Protein AF-A0A3Q4AN20-F1 (afdb_monomer)

Mean predicted aligned error: 6.35 Å

Secondary structure (DSSP, 8-state):
----------GGGS-SS--B-----HHHHSHHHHHHHHHTTPPBPP--TT-GGG-THHHHHHHHHHHHHHH--SSHHHHHHHHHHHHHT--HHHHHHHHHTHHHHHHHHHHTTT-----

Radius of gyration: 16.73 Å; Cα contacts (8 Å, |Δi|>4): 77; chains: 1; bounding box: 35×41×39 Å

Nearest PDB structures (foldseek):
  5cr4-assembly1_A  TM=9.703E-01  e=7.049E-08  synthetic construct
  3o4n-assembly1_B  TM=6.461E-01  e=3.209E-01  Rous sarcoma virus
  3o4n-assembly1_A  TM=6.334E-01  e=5.283E-01  Rous sarcoma virus
  5jl4-assembly1_A  TM=5.702E-01  e=9.257E-01  Human immunodeficiency virus 1
  8cta-assembly4_M  TM=5.542E-01  e=1.837E+00  Human immunodeficiency virus 1

Solvent-accessible surface area (backbone atoms only — not comparable to full-atom values): 7400 Å² total; per-residue (Å²): 132,91,78,80,83,62,87,77,72,47,83,85,73,50,66,100,76,76,71,45,79,60,73,76,53,70,73,62,66,28,72,69,43,49,50,49,33,60,76,70,70,51,50,69,51,91,62,74,76,95,50,65,55,74,40,61,64,56,56,54,52,46,56,37,50,50,54,44,63,73,66,59,55,90,46,72,67,51,44,50,49,48,48,52,54,46,57,71,64,60,46,68,67,59,54,46,55,47,61,72,42,44,67,61,48,52,49,48,25,60,74,46,76,72,43,91,64,96,86

pLDDT: mean 86.94, std 15.48, range [26.62, 98.12]

Structure (mmCIF, N/CA/C/O backbone):
data_AF-A0A3Q4AN20-F1
#
_entry.id   AF-A0A3Q4AN20-F1
#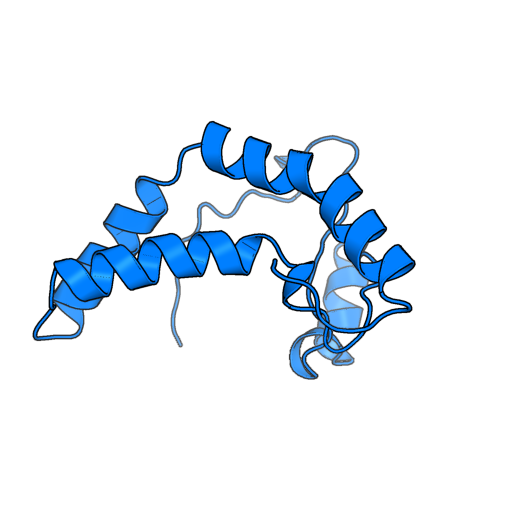
loop_
_atom_site.group_PDB
_atom_site.id
_atom_site.type_symbol
_atom_site.label_atom_id
_atom_site.label_alt_id
_atom_site.label_comp_id
_atom_site.label_asym_id
_atom_site.label_entity_id
_atom_site.label_seq_id
_atom_site.pdbx_PDB_ins_code
_atom_site.Cartn_x
_atom_site.Cartn_y
_atom_site.Cartn_z
_atom_site.occupancy
_atom_site.B_iso_or_equiv
_atom_site.auth_seq_id
_atom_site.auth_comp_id
_atom_site.auth_asym_id
_atom_site.auth_atom_id
_atom_site.pdbx_PDB_mod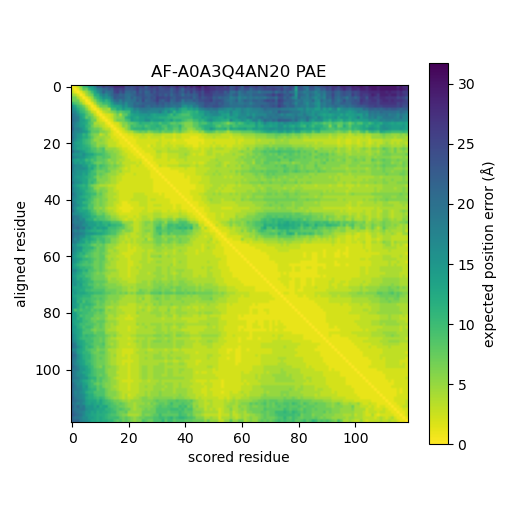el_num
ATOM 1 N N . ALA A 1 1 ? -0.607 2.775 23.081 1.00 31.66 1 ALA A N 1
ATOM 2 C CA . ALA A 1 1 ? -0.879 2.004 21.851 1.00 31.66 1 ALA A CA 1
ATOM 3 C C . ALA A 1 1 ? -1.669 2.901 20.906 1.00 31.66 1 ALA A C 1
ATOM 5 O O . ALA A 1 1 ? -2.713 3.400 21.306 1.00 31.66 1 ALA A O 1
ATOM 6 N N . ILE A 1 2 ? -1.125 3.204 19.727 1.00 33.31 2 ILE A N 1
ATOM 7 C CA . ILE A 1 2 ? -1.708 4.168 18.785 1.00 33.31 2 ILE A CA 1
ATOM 8 C C . ILE A 1 2 ? -2.919 3.506 18.120 1.00 33.31 2 ILE A C 1
ATOM 10 O O . ILE A 1 2 ? -2.772 2.506 17.424 1.00 33.31 2 ILE A O 1
ATOM 14 N N . ARG A 1 3 ? -4.121 4.034 18.371 1.00 26.62 3 ARG A N 1
ATOM 15 C CA . ARG A 1 3 ? -5.363 3.576 17.741 1.00 26.62 3 ARG A CA 1
ATOM 16 C C . ARG A 1 3 ? -5.747 4.589 16.670 1.00 26.62 3 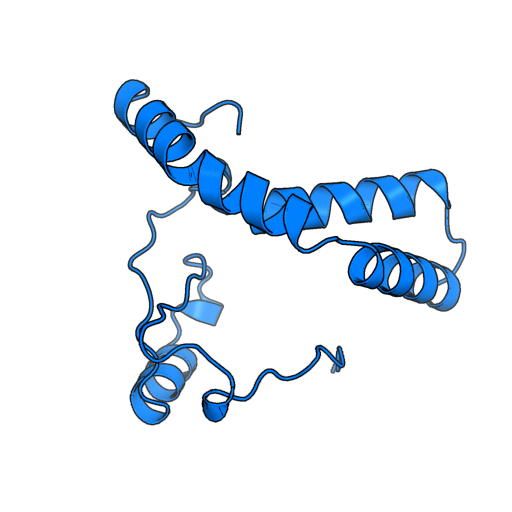ARG A C 1
ATOM 18 O O . ARG A 1 3 ? -6.465 5.546 16.938 1.00 26.62 3 ARG A O 1
ATOM 25 N N . ILE A 1 4 ? -5.215 4.394 15.468 1.00 41.78 4 ILE A N 1
ATOM 26 C CA . ILE A 1 4 ? -5.693 5.093 14.276 1.00 41.78 4 ILE A CA 1
ATOM 27 C C . ILE A 1 4 ? -7.096 4.541 13.999 1.00 41.78 4 ILE A C 1
ATOM 29 O O . ILE A 1 4 ? -7.255 3.339 13.791 1.00 41.78 4 ILE A O 1
ATOM 33 N N . HIS A 1 5 ? -8.126 5.387 14.061 1.00 34.12 5 HIS A N 1
ATOM 34 C CA . HIS A 1 5 ? -9.450 5.033 13.550 1.00 34.12 5 HIS A CA 1
ATOM 35 C C . HIS A 1 5 ? -9.385 5.177 12.028 1.00 34.12 5 HIS A C 1
ATOM 37 O O . HIS A 1 5 ? -9.754 6.203 11.465 1.00 34.12 5 HIS A O 1
ATOM 43 N N . PHE A 1 6 ? -8.827 4.165 11.367 1.00 42.38 6 PHE A N 1
ATOM 44 C CA . PHE A 1 6 ? -9.167 3.928 9.973 1.00 42.38 6 PHE A CA 1
ATOM 45 C C . PHE A 1 6 ? -10.675 3.651 9.920 1.00 42.38 6 PHE A C 1
ATOM 47 O O . PHE A 1 6 ? -11.201 3.082 10.886 1.00 42.38 6 PHE A O 1
ATOM 54 N N . PRO A 1 7 ? -11.395 3.996 8.839 1.00 41.59 7 PRO A N 1
ATOM 55 C CA . PRO A 1 7 ? -12.617 3.267 8.551 1.00 41.59 7 PRO A CA 1
ATOM 56 C C . PRO A 1 7 ? -12.216 1.791 8.528 1.00 41.59 7 PRO A C 1
ATOM 58 O O . PRO A 1 7 ? -11.462 1.351 7.660 1.00 41.59 7 PRO A O 1
ATOM 61 N N . VAL A 1 8 ? -12.604 1.049 9.566 1.00 45.53 8 VAL A N 1
ATOM 62 C CA . VAL A 1 8 ? -12.408 -0.394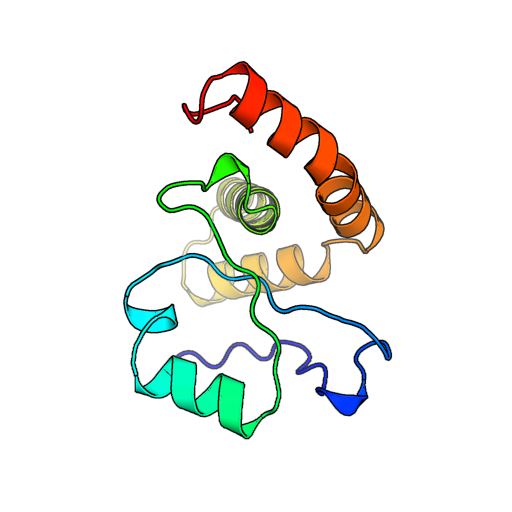 9.606 1.00 45.53 8 VAL A CA 1
ATOM 63 C C . VAL A 1 8 ? -13.398 -0.920 8.587 1.00 45.53 8 VAL A C 1
ATOM 65 O O . VAL A 1 8 ? -14.551 -1.174 8.916 1.00 45.53 8 VAL A O 1
ATOM 68 N N . VAL A 1 9 ? -12.964 -0.987 7.331 1.00 55.03 9 VAL A N 1
ATOM 69 C CA . VAL A 1 9 ? -13.694 -1.697 6.290 1.00 55.03 9 VAL A CA 1
ATOM 70 C C . VAL A 1 9 ? -13.786 -3.127 6.796 1.00 55.03 9 VAL A C 1
ATOM 72 O O . VAL A 1 9 ? -12.764 -3.788 7.010 1.00 55.03 9 VAL A O 1
ATOM 75 N N . SER A 1 10 ? -15.000 -3.575 7.106 1.00 62.41 10 SER A N 1
ATOM 76 C CA . SER A 1 10 ? -15.203 -4.952 7.517 1.00 62.41 10 SER A CA 1
ATOM 77 C C . SER A 1 10 ? -14.781 -5.851 6.363 1.00 62.41 10 SER A C 1
ATOM 79 O O . SER A 1 10 ? -14.971 -5.506 5.200 1.00 62.41 10 SER A O 1
ATOM 81 N N . VAL A 1 11 ? -14.303 -7.062 6.652 1.00 60.75 11 VAL A N 1
ATOM 82 C CA . VAL A 1 11 ? -14.140 -8.093 5.608 1.00 60.75 11 VAL A CA 1
ATOM 83 C C . VAL A 1 11 ? -15.452 -8.297 4.829 1.00 60.75 11 VAL A C 1
ATOM 85 O O . VAL A 1 11 ? -15.429 -8.685 3.668 1.00 60.75 11 VAL A O 1
ATOM 88 N N . ARG A 1 12 ? -16.598 -7.997 5.457 1.00 63.25 12 ARG A N 1
ATOM 89 C CA . ARG A 1 12 ? -17.935 -8.054 4.849 1.00 63.25 12 ARG A CA 1
ATOM 90 C C . ARG A 1 12 ? -18.212 -6.938 3.836 1.00 63.25 12 ARG A C 1
ATOM 92 O O . ARG A 1 12 ? -19.091 -7.117 3.006 1.00 63.25 12 ARG A O 1
ATOM 99 N N . ASP A 1 13 ? -17.468 -5.838 3.905 1.00 71.12 13 ASP A N 1
ATOM 100 C CA . ASP A 1 13 ? -17.611 -4.670 3.026 1.00 71.12 13 ASP A CA 1
ATOM 101 C C . ASP A 1 13 ? -16.634 -4.729 1.835 1.00 71.12 13 ASP A C 1
ATOM 103 O O . ASP A 1 13 ? -16.645 -3.858 0.966 1.00 71.12 1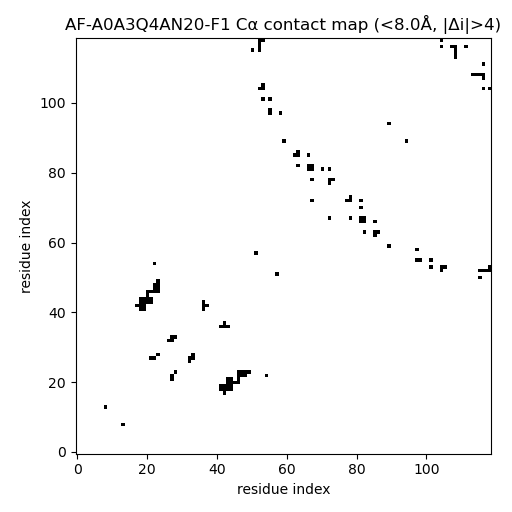3 ASP A O 1
ATOM 107 N N . MET A 1 14 ? -15.773 -5.753 1.786 1.00 75.00 14 MET A N 1
ATOM 108 C CA . MET A 1 14 ? -14.837 -5.983 0.687 1.00 75.00 14 MET A CA 1
ATOM 109 C C . MET A 1 14 ? -15.538 -6.632 -0.517 1.00 75.00 14 MET A C 1
ATOM 111 O O . MET A 1 14 ? -16.484 -7.406 -0.342 1.00 75.00 14 MET A O 1
ATOM 115 N N . PRO A 1 15 ? -15.064 -6.379 -1.752 1.00 77.31 15 PRO A N 1
ATOM 116 C CA . PRO A 1 15 ? -15.595 -7.046 -2.937 1.00 77.31 15 PRO A CA 1
ATOM 117 C C . PRO A 1 15 ? -15.463 -8.570 -2.819 1.00 77.31 15 PRO A C 1
ATOM 119 O O . PRO A 1 15 ? -14.584 -9.076 -2.131 1.00 77.31 15 PRO A O 1
ATOM 122 N N . LEU A 1 16 ? -16.299 -9.324 -3.542 1.00 78.00 16 LEU A N 1
ATOM 123 C CA . LEU A 1 16 ? -16.335 -10.798 -3.472 1.00 78.00 16 LEU A CA 1
ATOM 124 C C . LEU A 1 16 ? -14.974 -11.474 -3.718 1.00 78.00 16 LEU A C 1
ATOM 126 O O . LEU A 1 16 ? -14.748 -12.594 -3.263 1.00 78.00 16 LEU A O 1
ATOM 130 N N . LYS A 1 17 ? -14.076 -10.806 -4.450 1.00 85.62 17 LYS A N 1
ATOM 131 C CA . LYS A 1 17 ? -12.694 -11.232 -4.669 1.00 85.62 17 LYS A CA 1
ATOM 132 C C . LYS A 1 17 ? -11.756 -10.082 -4.334 1.00 85.62 17 LYS A C 1
ATOM 134 O O . LYS A 1 17 ? -11.819 -9.029 -4.961 1.00 85.62 17 LYS A O 1
ATOM 139 N N . TRP A 1 18 ? -10.869 -10.318 -3.379 1.00 89.00 18 TRP A N 1
ATOM 140 C CA . TRP A 1 18 ? -9.803 -9.404 -2.995 1.00 89.00 18 TRP A CA 1
ATOM 141 C C . TRP A 1 18 ? -8.605 -10.203 -2.480 1.00 89.00 18 TRP A C 1
ATOM 143 O O . TRP A 1 18 ? -8.731 -11.373 -2.110 1.00 89.00 18 TRP A O 1
ATOM 153 N N . VAL A 1 19 ? -7.438 -9.567 -2.480 1.00 91.06 19 VAL A N 1
ATOM 154 C CA . VAL A 1 19 ? -6.199 -10.115 -1.924 1.00 91.06 19 VAL A CA 1
ATOM 155 C C . VAL A 1 19 ? -5.572 -9.040 -1.050 1.00 91.06 19 VAL A C 1
ATOM 157 O O . VAL A 1 19 ? -5.566 -7.866 -1.416 1.00 91.06 19 VAL A O 1
ATOM 160 N N . PHE A 1 20 ? -5.070 -9.435 0.115 1.00 91.44 20 PHE A N 1
ATOM 161 C CA . PHE A 1 20 ? -4.335 -8.552 1.003 1.00 91.44 20 PHE A CA 1
ATOM 162 C C . PHE A 1 20 ? -2.879 -8.459 0.559 1.00 91.44 20 PHE A C 1
ATOM 164 O O . PHE A 1 20 ? -2.211 -9.481 0.423 1.00 91.44 20 PHE A O 1
ATOM 171 N N . GLN A 1 21 ? -2.375 -7.247 0.367 1.00 90.94 21 GLN A N 1
ATOM 172 C CA . GLN A 1 21 ? -0.960 -7.005 0.114 1.00 90.94 21 GLN A CA 1
ATOM 173 C C . GLN A 1 21 ? -0.324 -6.414 1.379 1.00 90.94 21 GLN A C 1
ATOM 175 O O . GLN A 1 21 ? -0.913 -5.565 2.044 1.00 90.94 21 GLN A O 1
ATOM 180 N N . GLN A 1 22 ? 0.860 -6.915 1.728 1.00 89.56 22 GLN A N 1
ATOM 181 C CA . GLN A 1 22 ? 1.740 -6.373 2.761 1.00 89.56 22 GLN A CA 1
ATOM 182 C C . GLN A 1 22 ? 3.191 -6.679 2.378 1.00 89.56 22 GLN A C 1
ATOM 184 O O . GLN A 1 22 ? 3.440 -7.594 1.591 1.00 89.56 22 GLN A O 1
ATOM 189 N N . ASP A 1 23 ? 4.139 -5.940 2.948 1.00 86.62 23 ASP A N 1
ATOM 190 C CA . ASP A 1 23 ? 5.555 -6.263 2.805 1.00 86.62 23 ASP A CA 1
ATOM 191 C C . ASP A 1 23 ? 5.980 -7.448 3.702 1.00 86.62 23 ASP A C 1
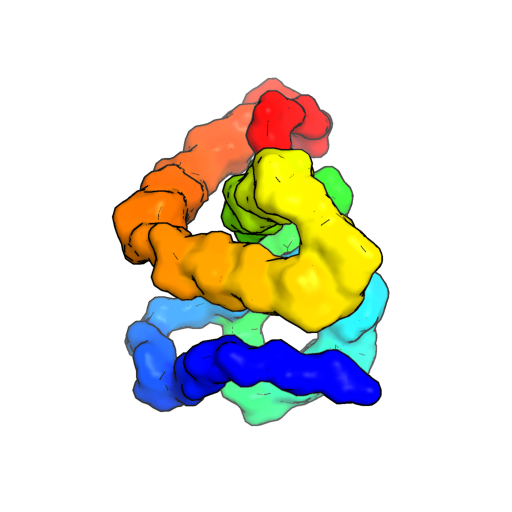ATOM 193 O O . ASP A 1 23 ? 5.185 -8.058 4.427 1.00 86.62 23 ASP A O 1
ATOM 197 N N . ASN A 1 24 ? 7.270 -7.777 3.638 1.00 85.75 24 ASN A N 1
ATOM 198 C CA . ASN A 1 24 ? 7.865 -8.889 4.372 1.00 85.75 24 ASN A CA 1
ATOM 199 C C . ASN A 1 24 ? 8.527 -8.481 5.706 1.00 85.75 24 ASN A C 1
ATOM 201 O O . ASN A 1 24 ? 9.385 -9.231 6.184 1.00 85.75 24 ASN A O 1
ATOM 205 N N . ASP A 1 25 ? 8.172 -7.348 6.337 1.00 84.38 25 ASP A N 1
ATOM 206 C CA . ASP A 1 25 ? 8.687 -7.023 7.682 1.00 84.38 25 ASP A CA 1
ATOM 207 C C . ASP A 1 25 ? 8.436 -8.216 8.636 1.00 84.38 25 ASP A C 1
ATOM 209 O O . ASP A 1 25 ? 7.353 -8.821 8.624 1.00 84.38 25 ASP A O 1
ATOM 213 N N . PRO A 1 26 ? 9.411 -8.589 9.491 1.00 87.31 26 PRO A N 1
ATOM 214 C CA . PRO A 1 26 ? 9.279 -9.714 10.418 1.00 87.31 26 PRO A CA 1
ATOM 215 C C . PRO A 1 26 ? 7.991 -9.723 11.260 1.00 87.31 26 PRO A C 1
ATOM 217 O O . PRO A 1 26 ? 7.493 -10.790 11.632 1.00 87.31 26 PRO A O 1
ATOM 220 N N . LYS A 1 27 ? 7.409 -8.554 11.559 1.00 87.19 27 LYS A N 1
ATOM 221 C CA . LYS A 1 27 ? 6.141 -8.448 12.301 1.00 87.19 27 LYS A CA 1
ATOM 222 C C . LYS A 1 27 ? 4.967 -9.008 11.493 1.00 87.19 27 LYS A C 1
ATOM 224 O O . LYS A 1 27 ? 4.141 -9.739 12.051 1.00 87.19 27 LYS A O 1
ATOM 229 N N . HIS A 1 28 ? 4.936 -8.729 10.192 1.00 86.38 28 HIS A N 1
ATOM 230 C CA . HIS A 1 28 ? 3.904 -9.158 9.243 1.00 86.38 28 HIS A CA 1
ATOM 231 C C . HIS A 1 28 ? 4.007 -10.643 8.878 1.00 86.38 28 HIS A C 1
ATOM 233 O O . HIS A 1 28 ? 2.999 -11.291 8.588 1.00 86.38 28 HIS A O 1
ATOM 239 N N . THR A 1 29 ? 5.210 -11.213 8.973 1.00 85.81 29 THR A N 1
ATOM 240 C CA . THR A 1 29 ? 5.487 -12.624 8.656 1.00 85.81 29 THR A CA 1
ATOM 241 C C . THR A 1 29 ? 5.566 -13.535 9.888 1.00 85.81 29 THR A C 1
ATOM 243 O O . THR A 1 29 ? 5.757 -14.751 9.756 1.00 85.81 29 THR A O 1
ATOM 246 N N . SER A 1 30 ? 5.366 -12.979 11.088 1.00 92.19 30 SER A N 1
ATOM 247 C CA . SER A 1 30 ? 5.362 -13.718 12.353 1.00 92.19 30 SER A CA 1
ATOM 248 C C . SER A 1 30 ? 4.303 -14.831 12.386 1.00 92.19 30 SER A C 1
ATOM 250 O O . SER A 1 30 ? 3.245 -14.735 11.761 1.00 92.19 30 SER A O 1
ATOM 252 N N . LYS A 1 31 ? 4.542 -15.889 13.181 1.00 93.69 31 LYS A N 1
ATOM 253 C CA . LYS A 1 31 ? 3.579 -17.000 13.359 1.00 93.69 31 LYS A CA 1
ATOM 254 C C . LYS A 1 31 ? 2.195 -16.503 13.784 1.00 93.69 31 LYS A C 1
ATOM 256 O O . LYS A 1 31 ? 1.183 -16.999 13.301 1.00 93.69 31 LYS A O 1
ATOM 261 N N . ARG A 1 32 ? 2.164 -15.498 14.665 1.00 94.06 32 ARG A N 1
ATOM 262 C CA . ARG A 1 32 ? 0.927 -14.883 15.154 1.00 94.06 32 ARG A CA 1
ATOM 263 C C . ARG A 1 32 ? 0.169 -14.169 14.034 1.00 94.06 32 ARG A C 1
ATOM 265 O O . ARG A 1 32 ? -1.030 -14.388 13.906 1.00 94.06 32 ARG A O 1
ATOM 272 N N . ALA A 1 33 ? 0.854 -13.357 13.227 1.00 92.06 33 ALA A N 1
ATOM 273 C CA . ALA A 1 3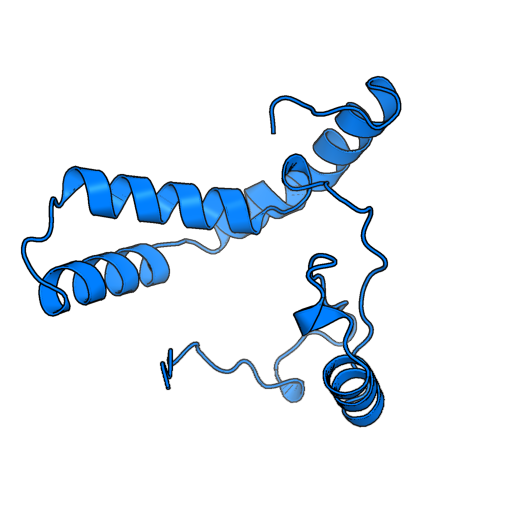3 ? 0.236 -12.667 12.094 1.00 92.06 33 ALA A CA 1
ATOM 274 C C . ALA A 1 33 ? -0.302 -13.669 11.060 1.00 92.06 33 ALA A C 1
ATOM 276 O O . ALA A 1 33 ? -1.478 -13.617 10.706 1.00 92.06 33 ALA A O 1
ATOM 277 N N . LYS A 1 34 ? 0.513 -14.659 10.668 1.00 91.88 34 LYS A N 1
ATOM 278 C CA . LYS A 1 34 ? 0.110 -15.728 9.736 1.00 91.88 34 LYS A CA 1
ATOM 279 C C . LYS A 1 34 ? -1.115 -16.506 10.226 1.00 91.88 34 LYS A C 1
ATOM 281 O O . LYS A 1 34 ? -2.056 -16.705 9.463 1.00 91.88 34 LYS A O 1
ATOM 286 N N . SER A 1 35 ? -1.136 -16.895 11.503 1.00 94.31 35 SER A N 1
ATOM 287 C CA . SER A 1 35 ? -2.279 -17.599 12.101 1.00 94.31 35 SER A CA 1
ATOM 288 C C . SER A 1 35 ? -3.552 -16.745 12.108 1.00 94.31 35 SER A C 1
ATOM 290 O O . SER A 1 35 ? -4.640 -17.260 11.841 1.00 94.31 35 SER A O 1
ATOM 292 N N . TRP A 1 36 ? -3.432 -15.434 12.346 1.00 94.75 36 TRP A N 1
ATOM 293 C CA . TRP A 1 36 ? -4.572 -14.521 12.286 1.00 94.75 36 TRP A CA 1
ATOM 294 C C . TRP A 1 36 ? -5.140 -14.415 10.865 1.00 94.75 36 TRP A C 1
ATOM 296 O O . TRP A 1 36 ? -6.351 -14.555 10.699 1.00 94.75 36 TRP A O 1
ATOM 306 N N . PHE A 1 37 ? -4.299 -14.261 9.835 1.00 92.62 37 PHE A N 1
ATOM 307 C CA . PHE A 1 37 ? -4.765 -14.235 8.441 1.00 92.62 37 PHE A CA 1
ATOM 308 C C . PHE A 1 37 ? -5.473 -15.536 8.042 1.00 92.62 37 PHE A C 1
ATOM 310 O O . PHE A 1 37 ? -6.561 -15.487 7.471 1.00 92.62 37 PHE A O 1
ATOM 317 N N . GLN A 1 38 ? -4.918 -16.691 8.425 1.00 92.69 38 GLN A N 1
ATOM 318 C CA . GLN A 1 38 ? -5.535 -18.000 8.178 1.00 92.69 38 GLN A CA 1
ATOM 319 C C . GLN A 1 38 ? -6.902 -18.131 8.860 1.00 92.69 38 GLN A C 1
ATOM 321 O O . GLN A 1 38 ? -7.879 -18.519 8.222 1.00 92.69 38 GLN A O 1
ATOM 326 N N . THR A 1 39 ? -6.993 -17.753 10.138 1.00 94.50 39 THR A N 1
ATOM 327 C CA . THR A 1 39 ? -8.243 -17.816 10.916 1.00 94.50 39 THR A CA 1
ATOM 328 C C . THR A 1 39 ? -9.333 -16.934 10.306 1.00 94.50 39 THR A C 1
ATOM 330 O O . THR A 1 39 ? -10.495 -17.330 10.244 1.00 94.50 39 THR A O 1
ATOM 333 N N . ASN A 1 40 ? -8.955 -15.754 9.810 1.00 90.19 40 ASN A N 1
ATOM 334 C CA . ASN A 1 40 ? -9.878 -14.807 9.184 1.00 90.19 40 ASN A CA 1
ATOM 335 C C . ASN A 1 40 ? -10.099 -15.073 7.686 1.00 90.19 40 ASN A C 1
ATOM 337 O O . ASN A 1 40 ? -10.818 -14.313 7.043 1.00 90.19 40 ASN A O 1
ATOM 341 N N . LYS A 1 41 ? -9.516 -16.149 7.133 1.00 90.81 41 LYS A N 1
ATOM 342 C CA . LYS A 1 41 ? -9.621 -16.535 5.715 1.00 90.81 41 LYS A CA 1
ATOM 343 C C . LYS A 1 41 ? -9.197 -15.414 4.759 1.00 90.81 41 LYS A C 1
ATOM 345 O O . LYS A 1 41 ? -9.796 -15.220 3.705 1.00 90.81 41 LYS A O 1
ATOM 350 N N . ILE A 1 42 ? -8.163 -14.672 5.143 1.00 90.06 42 ILE A N 1
ATOM 351 C CA . ILE A 1 42 ? -7.604 -13.582 4.348 1.00 90.06 42 ILE A CA 1
ATOM 352 C C . ILE A 1 42 ? -6.494 -14.152 3.472 1.00 90.06 42 ILE A C 1
ATOM 354 O O . ILE A 1 42 ? -5.506 -14.682 3.984 1.00 90.06 42 ILE A O 1
ATOM 358 N N . ASN A 1 43 ? -6.654 -14.031 2.155 1.00 91.44 43 ASN A N 1
ATOM 359 C CA . ASN A 1 43 ? -5.605 -14.392 1.211 1.00 91.44 43 ASN A CA 1
ATOM 360 C C . ASN A 1 43 ? -4.546 -13.286 1.178 1.00 91.44 43 ASN A C 1
ATOM 362 O O . ASN A 1 43 ? -4.877 -12.142 0.871 1.00 91.44 43 ASN A O 1
ATOM 366 N N . VAL A 1 44 ? -3.296 -13.625 1.485 1.00 91.81 44 VAL A N 1
ATOM 367 C CA . VAL A 1 44 ? -2.171 -12.682 1.477 1.00 91.81 44 VAL A CA 1
ATOM 368 C C . VAL A 1 44 ? -1.343 -12.919 0.219 1.00 91.81 44 VAL A C 1
ATOM 370 O O . VAL A 1 44 ? -0.976 -14.053 -0.073 1.00 91.81 44 VAL A O 1
ATOM 373 N N . MET A 1 45 ? -1.067 -11.852 -0.525 1.00 91.75 45 MET A N 1
ATOM 374 C CA . MET A 1 45 ? -0.228 -11.874 -1.719 1.00 91.75 45 MET A CA 1
ATOM 375 C C . MET A 1 45 ? 1.215 -12.230 -1.349 1.00 91.75 45 MET A C 1
ATOM 377 O O . MET A 1 45 ? 1.754 -11.701 -0.376 1.00 91.75 45 MET A O 1
ATOM 381 N N . GLU A 1 46 ? 1.859 -13.084 -2.144 1.00 89.38 46 GLU A N 1
ATOM 382 C CA . GLU A 1 46 ? 3.308 -13.260 -2.054 1.00 89.38 46 GLU A CA 1
ATOM 383 C C . GLU A 1 46 ? 4.006 -11.983 -2.517 1.00 89.38 46 GLU A C 1
ATOM 385 O O . GLU A 1 46 ? 3.713 -11.455 -3.590 1.00 89.38 46 GLU A O 1
ATOM 390 N N . TRP A 1 47 ? 4.923 -11.479 -1.697 1.00 88.81 47 TRP A N 1
ATOM 391 C CA . TRP A 1 47 ? 5.624 -10.233 -1.969 1.00 88.81 47 TRP A CA 1
ATOM 392 C C . TRP A 1 47 ? 7.130 -10.474 -2.087 1.00 88.81 47 TRP A C 1
ATOM 394 O O . TRP A 1 47 ? 7.690 -11.185 -1.245 1.00 88.81 47 TRP A O 1
ATOM 404 N N . PRO A 1 48 ? 7.820 -9.897 -3.086 1.00 86.12 48 PRO A N 1
ATOM 405 C CA . PRO A 1 48 ? 9.275 -9.951 -3.151 1.00 86.12 48 PRO A CA 1
ATOM 406 C C . PRO A 1 48 ? 9.912 -9.166 -1.994 1.00 86.12 48 PRO A C 1
ATOM 408 O O . PRO A 1 48 ? 9.415 -8.131 -1.545 1.00 86.12 48 PRO A O 1
ATOM 411 N N . ALA A 1 49 ? 11.029 -9.672 -1.468 1.00 82.31 49 ALA A N 1
ATOM 412 C CA . ALA A 1 49 ? 11.773 -8.967 -0.429 1.00 82.31 49 ALA A CA 1
ATOM 413 C C . ALA A 1 49 ? 12.384 -7.666 -0.979 1.00 82.31 49 ALA A C 1
ATOM 415 O O . ALA A 1 49 ? 12.763 -7.601 -2.144 1.00 82.31 49 ALA A O 1
ATOM 416 N N . GLN A 1 50 ? 12.512 -6.647 -0.121 1.00 80.00 50 GLN A N 1
ATOM 417 C CA . GLN A 1 50 ? 13.186 -5.378 -0.446 1.00 80.00 50 GLN A CA 1
ATOM 418 C C . GLN A 1 50 ? 12.657 -4.686 -1.715 1.00 80.00 50 GLN A C 1
ATOM 420 O O . GLN A 1 50 ? 13.425 -4.116 -2.479 1.00 80.00 50 GLN A O 1
ATOM 425 N N . SER A 1 51 ? 11.342 -4.721 -1.946 1.00 83.00 51 SER A N 1
ATOM 426 C CA . SER A 1 51 ? 10.710 -4.074 -3.106 1.00 83.00 51 SER A CA 1
ATOM 427 C C . SER A 1 51 ? 9.787 -2.918 -2.692 1.00 83.00 51 SER A C 1
ATOM 429 O O . SER A 1 51 ? 8.568 -3.033 -2.853 1.00 83.00 51 SER A O 1
ATOM 431 N N . PRO A 1 52 ? 10.326 -1.821 -2.120 1.00 80.06 52 PRO A N 1
ATOM 432 C CA . PRO A 1 52 ? 9.522 -0.652 -1.766 1.00 80.06 52 PRO A CA 1
ATOM 433 C C . PRO A 1 52 ? 8.910 0.016 -3.006 1.00 80.06 52 PRO A C 1
ATOM 435 O O . PRO A 1 52 ? 7.767 0.451 -2.947 1.00 80.06 52 PRO A O 1
ATOM 438 N N . ASP A 1 53 ? 9.604 -0.014 -4.144 1.00 83.50 53 ASP A N 1
ATOM 439 C CA . ASP A 1 53 ? 9.160 0.541 -5.430 1.00 83.50 53 ASP A CA 1
ATOM 440 C C . ASP A 1 53 ? 7.826 -0.052 -5.911 1.00 83.50 53 ASP A C 1
ATOM 442 O O . ASP A 1 53 ? 7.033 0.581 -6.617 1.00 83.50 53 ASP A O 1
ATOM 446 N N . LEU A 1 54 ? 7.568 -1.302 -5.517 1.00 87.44 54 LEU A N 1
ATOM 447 C CA . LEU A 1 54 ? 6.342 -2.015 -5.841 1.00 87.44 54 LEU A CA 1
ATOM 448 C C . LEU A 1 54 ? 5.214 -1.713 -4.853 1.00 87.44 54 LEU A C 1
ATOM 450 O O . LEU A 1 54 ? 4.087 -2.093 -5.133 1.00 87.44 54 LEU A O 1
ATOM 454 N N . ASN A 1 55 ? 5.471 -1.054 -3.721 1.00 88.81 55 ASN A N 1
ATOM 455 C CA . ASN A 1 55 ? 4.478 -0.813 -2.680 1.00 88.81 55 ASN A CA 1
ATOM 456 C C . ASN A 1 55 ? 3.801 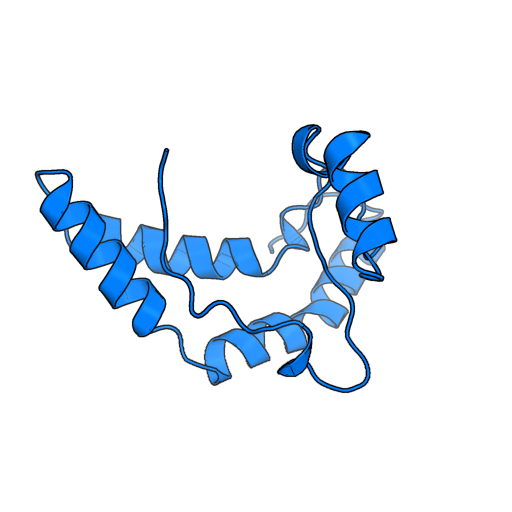0.560 -2.867 1.00 88.81 55 ASN A C 1
ATOM 458 O O . ASN A 1 55 ? 4.356 1.581 -2.452 1.00 88.81 55 ASN A O 1
ATOM 462 N N . PRO A 1 56 ? 2.583 0.646 -3.438 1.00 87.88 56 PRO A N 1
ATOM 463 C CA . PRO A 1 56 ? 2.007 1.937 -3.811 1.00 87.88 56 PRO A CA 1
ATOM 464 C C . PRO A 1 56 ? 1.618 2.796 -2.605 1.00 87.88 56 PRO A C 1
ATOM 466 O O . PRO A 1 56 ? 1.455 4.009 -2.745 1.00 87.88 56 PRO A O 1
ATOM 469 N N . ILE A 1 57 ? 1.487 2.196 -1.414 1.00 89.94 57 ILE A N 1
ATOM 470 C CA . ILE A 1 57 ? 1.195 2.942 -0.186 1.00 89.94 57 ILE A CA 1
ATOM 471 C C . ILE A 1 57 ? 2.333 3.903 0.179 1.00 89.94 57 ILE A C 1
ATOM 473 O O . ILE A 1 57 ? 2.074 4.942 0.781 1.00 89.94 57 ILE A O 1
ATOM 477 N N . GLU A 1 58 ? 3.572 3.620 -0.241 1.00 90.25 58 GLU A N 1
ATOM 478 C CA . GLU A 1 58 ? 4.711 4.515 -0.016 1.00 90.25 58 GLU A CA 1
ATOM 479 C C . GLU A 1 58 ? 4.524 5.854 -0.734 1.00 90.25 58 GLU A C 1
ATOM 481 O O . GLU A 1 58 ? 4.897 6.901 -0.205 1.00 90.25 58 GLU A O 1
ATOM 486 N N . ASN A 1 59 ? 3.859 5.857 -1.896 1.00 92.69 59 ASN A N 1
ATOM 487 C CA . ASN A 1 59 ? 3.528 7.099 -2.592 1.00 92.69 59 ASN A CA 1
ATOM 488 C C . ASN A 1 59 ? 2.494 7.925 -1.812 1.00 92.69 59 ASN A C 1
ATOM 490 O O . ASN A 1 59 ? 2.638 9.141 -1.730 1.00 92.69 59 ASN A O 1
ATOM 494 N N . LEU A 1 60 ? 1.500 7.280 -1.190 1.00 94.31 60 LEU A N 1
ATOM 495 C CA . LEU A 1 60 ? 0.523 7.968 -0.336 1.00 94.31 60 LEU A CA 1
ATOM 496 C C . LEU A 1 60 ? 1.175 8.520 0.938 1.00 94.31 60 LEU A C 1
ATOM 498 O O . LEU A 1 60 ? 0.881 9.640 1.356 1.00 94.31 60 LEU A O 1
ATOM 502 N N . TRP A 1 61 ? 2.115 7.780 1.532 1.00 94.12 61 TRP A N 1
ATOM 503 C CA . TRP A 1 61 ? 2.929 8.306 2.628 1.00 94.12 61 TRP A CA 1
ATOM 504 C C . TRP A 1 61 ? 3.804 9.479 2.188 1.00 94.12 61 TRP A C 1
ATOM 506 O O . TRP A 1 61 ? 4.009 10.398 2.978 1.00 94.12 61 TRP A O 1
ATOM 516 N N . GLY A 1 62 ? 4.299 9.475 0.949 1.00 94.75 62 GLY A N 1
ATOM 517 C CA . GLY A 1 62 ? 4.975 10.615 0.332 1.00 94.75 62 GLY A CA 1
ATOM 518 C C . GLY A 1 62 ? 4.087 11.859 0.282 1.00 94.75 62 GLY A C 1
ATOM 519 O O . GLY A 1 62 ? 4.501 12.914 0.761 1.00 94.75 62 GLY A O 1
ATOM 520 N N . ASP A 1 63 ? 2.848 11.717 -0.201 1.00 95.44 63 ASP A N 1
ATOM 521 C CA . ASP A 1 63 ? 1.867 12.810 -0.263 1.00 95.44 63 ASP A CA 1
ATOM 522 C C . ASP A 1 63 ? 1.632 13.420 1.143 1.00 95.44 63 ASP A C 1
ATOM 524 O O . ASP A 1 63 ? 1.663 14.639 1.321 1.00 95.44 63 ASP A O 1
ATOM 528 N N . ILE A 1 64 ? 1.512 12.580 2.180 1.00 97.00 64 ILE A N 1
ATOM 529 C CA . ILE A 1 64 ? 1.333 13.025 3.576 1.00 97.00 64 ILE A CA 1
ATOM 530 C C . ILE A 1 64 ? 2.598 13.679 4.142 1.00 97.00 64 ILE A C 1
ATOM 532 O O . ILE A 1 64 ? 2.512 14.688 4.840 1.00 97.00 64 ILE A O 1
ATOM 536 N N . LYS A 1 65 ? 3.786 13.129 3.860 1.00 96.81 65 LYS A N 1
ATOM 537 C CA . LYS A 1 65 ? 5.064 13.714 4.300 1.00 96.81 65 LYS A CA 1
ATOM 538 C C . LYS A 1 65 ? 5.262 15.111 3.714 1.00 96.81 65 LYS A C 1
ATOM 540 O O . LYS A 1 65 ? 5.727 15.991 4.437 1.00 96.81 65 LYS A O 1
ATOM 545 N N . ASN A 1 66 ? 4.875 15.322 2.456 1.00 98.06 66 ASN A N 1
ATOM 546 C CA . ASN A 1 66 ? 4.926 16.635 1.815 1.00 98.06 66 ASN A CA 1
ATOM 547 C C . ASN A 1 66 ? 4.005 17.628 2.532 1.00 98.06 66 ASN A C 1
ATOM 549 O O . ASN A 1 66 ? 4.471 18.682 2.957 1.00 98.06 66 ASN A O 1
ATOM 553 N N . ALA A 1 67 ? 2.750 17.247 2.791 1.00 97.81 67 ALA A N 1
ATOM 554 C CA . ALA A 1 67 ? 1.808 18.091 3.527 1.00 97.81 67 ALA A CA 1
ATOM 555 C C . ALA A 1 67 ? 2.306 18.442 4.944 1.00 97.81 67 ALA A C 1
ATOM 557 O O . ALA A 1 67 ? 2.229 19.592 5.376 1.00 97.81 67 ALA A O 1
ATOM 558 N N . VAL A 1 68 ? 2.891 17.476 5.662 1.00 98.06 68 VAL A N 1
ATOM 559 C CA . VAL A 1 68 ? 3.523 17.719 6.972 1.00 98.06 68 VAL A CA 1
ATOM 560 C C . VAL A 1 68 ? 4.711 18.679 6.856 1.00 98.06 68 VAL A C 1
ATOM 562 O O . VAL A 1 68 ? 4.868 19.564 7.700 1.00 98.06 68 VAL A O 1
ATOM 565 N N . SER A 1 69 ? 5.544 18.526 5.825 1.00 98.12 69 SER A N 1
ATOM 566 C CA . SER A 1 69 ? 6.701 19.394 5.586 1.00 98.12 69 SER A CA 1
ATOM 567 C C . SER A 1 69 ? 6.292 20.838 5.285 1.00 98.12 69 SER A C 1
ATOM 569 O O . SER A 1 69 ? 6.921 21.767 5.796 1.00 98.12 69 SER A O 1
ATOM 571 N N . GLU A 1 70 ? 5.221 21.028 4.516 1.00 98.12 70 GLU A N 1
ATOM 572 C CA . GLU A 1 70 ? 4.659 22.340 4.189 1.00 98.12 70 GLU A CA 1
ATOM 573 C C . GLU A 1 70 ? 4.018 23.008 5.411 1.00 98.12 70 GLU A C 1
ATOM 575 O O . GLU A 1 70 ? 4.283 24.181 5.683 1.00 98.12 70 GLU A O 1
ATOM 580 N N . ALA A 1 71 ? 3.237 22.253 6.191 1.00 97.88 71 ALA A N 1
ATOM 581 C CA . ALA A 1 71 ? 2.521 22.765 7.358 1.00 97.88 71 ALA A CA 1
ATOM 582 C C . ALA A 1 71 ? 3.433 23.097 8.554 1.00 97.88 71 ALA A C 1
ATOM 584 O O . ALA A 1 71 ? 3.084 23.945 9.374 1.00 97.88 71 ALA A O 1
ATOM 585 N N . LYS A 1 72 ? 4.602 22.444 8.664 1.00 98.06 72 LYS A N 1
ATOM 586 C CA . LYS A 1 72 ? 5.601 22.640 9.738 1.00 98.06 72 LYS A CA 1
ATOM 587 C C . LYS A 1 72 ? 4.989 22.616 11.154 1.00 98.06 72 LYS A C 1
ATOM 589 O O . LYS A 1 72 ? 5.163 23.580 11.911 1.00 98.06 72 LYS A O 1
ATOM 594 N N . PRO A 1 73 ? 4.291 21.528 11.533 1.00 97.81 73 PRO A N 1
ATOM 595 C CA . PRO A 1 73 ? 3.638 21.429 12.834 1.00 97.81 73 PRO A CA 1
ATOM 596 C C . PRO A 1 73 ? 4.657 21.515 13.974 1.00 97.81 73 PRO A C 1
ATOM 598 O O . PRO A 1 73 ? 5.743 20.937 13.908 1.00 97.81 73 PRO A O 1
ATOM 601 N N . ARG A 1 74 ? 4.298 22.220 15.048 1.00 98.00 74 ARG A N 1
ATOM 602 C CA . ARG A 1 74 ? 5.191 22.505 16.188 1.00 98.00 74 ARG A CA 1
ATOM 603 C C . ARG A 1 74 ? 4.970 21.587 17.382 1.00 98.00 74 ARG A C 1
ATOM 605 O O . ARG A 1 74 ? 5.744 21.609 18.335 1.00 98.00 74 ARG A O 1
ATOM 612 N N . ASN A 1 75 ? 3.905 20.797 17.353 1.00 97.56 75 ASN A N 1
ATOM 613 C CA . ASN A 1 75 ? 3.571 19.841 18.396 1.00 97.56 75 ASN A CA 1
ATOM 614 C C . ASN A 1 75 ? 2.829 18.630 17.815 1.00 97.56 75 ASN A C 1
ATOM 616 O O . ASN A 1 75 ? 2.432 18.604 16.649 1.00 97.56 75 ASN A O 1
ATOM 620 N N . VAL A 1 76 ? 2.642 17.614 18.656 1.00 97.62 76 VAL A N 1
ATOM 621 C CA . VAL A 1 76 ? 2.024 16.340 18.265 1.00 97.62 76 VAL A CA 1
ATOM 622 C C . VAL A 1 76 ? 0.572 16.516 17.811 1.00 97.62 76 VAL A C 1
ATOM 624 O O . VAL A 1 76 ? 0.146 15.812 16.901 1.00 97.62 76 VAL A O 1
ATOM 627 N N . ASN A 1 77 ? -0.180 17.456 18.393 1.00 97.62 77 ASN A N 1
ATOM 628 C CA . ASN A 1 77 ? -1.580 17.682 18.022 1.00 97.62 77 ASN A CA 1
ATOM 629 C C . ASN A 1 77 ? -1.693 18.297 16.624 1.00 97.62 77 ASN A C 1
ATOM 631 O O . ASN A 1 77 ? -2.486 17.827 15.813 1.00 97.62 77 ASN A O 1
ATOM 635 N N . GLU A 1 78 ? -0.864 19.296 16.320 1.00 97.69 78 GLU A N 1
ATOM 636 C CA . GLU A 1 78 ? -0.780 19.881 14.980 1.00 97.69 78 GLU A CA 1
ATOM 637 C C . GLU A 1 78 ? -0.345 18.838 13.949 1.00 97.69 78 GLU A C 1
ATOM 639 O O . GLU A 1 78 ? -0.996 18.690 12.919 1.00 97.69 78 GLU A O 1
ATOM 644 N N . LEU A 1 79 ? 0.696 18.051 14.251 1.00 97.81 79 LEU A N 1
ATOM 645 C CA . LEU A 1 79 ? 1.151 16.973 13.370 1.00 97.81 79 LEU A CA 1
ATOM 646 C C . LEU A 1 79 ? 0.023 15.975 13.089 1.00 97.81 79 LEU A C 1
ATOM 648 O O . LEU A 1 79 ? -0.185 15.562 11.951 1.00 97.81 79 LEU A O 1
ATOM 652 N N . TRP A 1 80 ? -0.720 15.601 14.127 1.00 96.44 80 TRP A N 1
ATOM 653 C CA . TRP A 1 80 ? -1.827 14.664 14.013 1.00 96.44 80 TRP A CA 1
ATOM 654 C C . TRP A 1 80 ? -2.975 15.199 13.158 1.00 96.44 80 TRP A C 1
ATOM 656 O O . TRP A 1 80 ? -3.530 14.447 12.355 1.00 96.44 80 TRP A O 1
ATOM 666 N N . ASN A 1 81 ? -3.311 16.482 13.301 1.00 97.31 81 ASN A N 1
ATOM 667 C CA . ASN A 1 81 ? -4.336 17.124 12.483 1.00 97.31 81 ASN A CA 1
ATOM 668 C C . ASN A 1 81 ? -3.927 17.133 11.010 1.00 97.31 81 ASN A C 1
ATOM 670 O O . ASN A 1 81 ? -4.698 16.667 10.176 1.00 97.31 81 ASN A O 1
ATOM 674 N N . VAL A 1 82 ? -2.686 17.526 10.705 1.00 97.81 82 VAL A N 1
ATOM 675 C CA . VAL A 1 82 ? -2.180 17.539 9.324 1.00 97.81 82 VAL A CA 1
ATOM 676 C C . VAL A 1 82 ? -2.211 16.140 8.710 1.00 97.81 82 VAL A C 1
ATOM 678 O O . VAL A 1 82 ? -2.695 15.974 7.594 1.00 97.81 82 VAL A O 1
ATOM 681 N N . VAL A 1 83 ? -1.750 15.113 9.434 1.00 97.38 83 VAL A N 1
ATOM 682 C CA . VAL A 1 83 ? -1.774 13.724 8.940 1.00 97.38 83 VAL A CA 1
ATOM 683 C C . VAL A 1 83 ? -3.204 13.255 8.669 1.00 97.38 83 VAL A C 1
ATOM 685 O O . VAL A 1 83 ? -3.456 12.648 7.630 1.00 97.38 83 VAL A O 1
ATOM 688 N N . LYS A 1 84 ? -4.146 13.545 9.573 1.00 96.56 84 LYS A N 1
ATOM 689 C CA . LYS A 1 84 ? -5.559 13.181 9.404 1.00 96.56 84 LYS A CA 1
ATOM 690 C C . LYS A 1 84 ? -6.197 13.866 8.204 1.00 96.56 84 LYS A C 1
ATOM 692 O O . LYS A 1 84 ? -6.829 13.185 7.402 1.00 96.56 84 LYS A O 1
ATOM 697 N N . GLU A 1 85 ? -6.036 15.181 8.095 1.00 96.19 85 GLU A N 1
ATOM 698 C CA . GLU A 1 85 ? -6.603 15.983 7.010 1.00 96.19 85 GLU A CA 1
ATOM 699 C C . GLU A 1 85 ? -6.030 15.536 5.664 1.00 96.19 85 GLU A C 1
ATOM 701 O O . GLU A 1 85 ? -6.789 15.219 4.748 1.00 96.19 85 GLU A O 1
ATOM 706 N N . SER A 1 86 ? -4.706 15.376 5.588 1.00 96.00 86 SER A N 1
ATOM 707 C CA . SER A 1 86 ? -4.014 14.895 4.387 1.00 96.00 86 SER A CA 1
ATOM 708 C C . SER A 1 86 ? -4.495 13.505 3.982 1.00 96.00 86 SER A C 1
ATOM 710 O O . SER A 1 86 ? -4.824 13.289 2.821 1.00 96.00 86 SER A O 1
ATOM 712 N N . TRP A 1 87 ? -4.604 12.574 4.938 1.00 96.06 87 TRP A N 1
ATOM 713 C CA . TRP A 1 87 ? -5.112 11.227 4.676 1.00 96.06 87 TRP A CA 1
ATOM 714 C C . TRP A 1 87 ? -6.556 11.255 4.165 1.00 96.06 87 TRP A C 1
ATOM 716 O O . TRP A 1 87 ? -6.873 10.599 3.177 1.00 96.06 87 TRP A O 1
ATOM 726 N N . SER A 1 88 ? -7.436 12.031 4.807 1.00 93.69 88 SER A N 1
ATOM 727 C CA . SER A 1 88 ? -8.834 12.168 4.373 1.00 93.69 88 SER A CA 1
ATOM 728 C C . SER A 1 88 ? -8.988 12.837 3.006 1.00 93.69 88 SER A C 1
ATOM 730 O O . SER A 1 88 ? -9.985 12.606 2.328 1.00 93.69 88 SER A O 1
ATOM 732 N N . GLY A 1 89 ? -8.003 13.643 2.601 1.00 94.31 89 GLY A N 1
ATOM 733 C CA . GLY A 1 89 ? -7.957 14.311 1.305 1.00 94.31 89 GLY A CA 1
ATOM 734 C C . GLY A 1 89 ? -7.475 13.422 0.157 1.00 94.31 89 GLY A C 1
ATOM 735 O O . GLY A 1 89 ? -7.591 13.825 -1.001 1.00 94.31 89 GLY A O 1
ATOM 736 N N . ILE A 1 90 ? -6.952 12.220 0.435 1.00 93.31 90 ILE A N 1
ATOM 737 C CA . ILE A 1 90 ? -6.543 11.276 -0.611 1.00 93.31 90 ILE A CA 1
ATOM 738 C C . ILE A 1 90 ? -7.788 10.805 -1.362 1.00 93.31 90 ILE A C 1
ATOM 740 O O . ILE A 1 90 ? -8.666 10.138 -0.814 1.00 93.31 90 ILE A O 1
ATOM 744 N N . THR A 1 91 ? -7.853 11.132 -2.649 1.00 93.88 91 THR A N 1
ATOM 745 C CA . THR A 1 91 ? -8.995 10.779 -3.490 1.00 93.88 91 THR A CA 1
ATOM 746 C C . THR A 1 91 ? -8.928 9.323 -3.947 1.00 93.88 91 THR A C 1
ATOM 748 O O . THR A 1 91 ? -7.851 8.753 -4.141 1.00 93.88 91 THR A O 1
ATOM 751 N N . ALA A 1 92 ? -10.092 8.726 -4.218 1.00 91.75 92 ALA A N 1
ATOM 752 C CA . ALA A 1 92 ? -10.154 7.410 -4.854 1.00 91.75 92 ALA A CA 1
ATOM 753 C C . ALA A 1 92 ? -9.413 7.397 -6.204 1.00 91.75 92 ALA A C 1
ATOM 755 O O . ALA A 1 92 ? -8.719 6.435 -6.515 1.00 91.75 92 ALA A O 1
ATOM 756 N N . GLU A 1 93 ? -9.483 8.488 -6.975 1.00 94.75 93 GLU A N 1
ATOM 757 C CA . GLU A 1 93 ? -8.747 8.639 -8.236 1.00 94.75 93 GLU A CA 1
ATOM 758 C C . GLU A 1 93 ? -7.226 8.520 -8.042 1.00 94.75 93 GLU A C 1
ATOM 760 O O . GLU A 1 93 ? -6.554 7.854 -8.830 1.00 94.75 93 GLU A O 1
ATOM 765 N N . ARG A 1 94 ? -6.669 9.120 -6.978 1.00 94.88 94 ARG A N 1
ATOM 766 C CA . ARG A 1 94 ? -5.244 8.987 -6.644 1.00 94.88 94 ARG A CA 1
ATOM 767 C C . ARG A 1 94 ? -4.884 7.528 -6.370 1.00 94.88 94 ARG A C 1
ATOM 769 O O . ARG A 1 94 ? -3.888 7.048 -6.910 1.00 94.88 94 ARG A O 1
ATOM 776 N N . CYS A 1 95 ? -5.710 6.822 -5.599 1.00 92.81 95 CYS A N 1
ATOM 777 C CA . CYS A 1 95 ? -5.534 5.393 -5.337 1.00 92.81 95 CYS A CA 1
ATOM 778 C C . CYS A 1 95 ? -5.604 4.562 -6.627 1.00 92.81 95 CYS A C 1
ATOM 780 O O . CYS A 1 95 ? -4.727 3.732 -6.858 1.00 92.81 95 CYS A O 1
ATOM 782 N N . HIS A 1 96 ? -6.588 4.815 -7.495 1.00 93.00 96 HIS A N 1
ATOM 783 C CA . HIS A 1 96 ? -6.727 4.117 -8.775 1.00 93.00 96 HIS A CA 1
ATOM 784 C C . HIS A 1 96 ? -5.498 4.308 -9.664 1.00 93.00 96 HIS A C 1
ATOM 786 O O . HIS A 1 96 ? -4.912 3.320 -10.087 1.00 93.00 96 HIS A O 1
ATOM 792 N N . LYS A 1 97 ? -5.006 5.542 -9.835 1.00 95.19 97 LYS A N 1
ATOM 793 C CA . LYS A 1 97 ? -3.785 5.811 -10.620 1.00 95.19 97 LYS A CA 1
ATOM 794 C C . LYS A 1 97 ? -2.561 5.051 -10.104 1.00 95.19 97 LYS A C 1
ATOM 796 O O . LYS A 1 97 ? -1.722 4.620 -10.892 1.00 95.19 97 LYS A O 1
ATOM 801 N N . LEU A 1 98 ? -2.431 4.904 -8.785 1.00 93.56 98 LEU A N 1
ATOM 802 C CA . LEU A 1 98 ? -1.339 4.140 -8.184 1.00 93.56 98 LEU A CA 1
ATOM 803 C C . LEU A 1 98 ? -1.472 2.643 -8.481 1.00 93.56 98 LEU A C 1
ATOM 805 O O . LEU A 1 98 ? -0.490 2.023 -8.889 1.00 93.56 98 LEU A O 1
ATOM 809 N N . VAL A 1 99 ? -2.676 2.084 -8.351 1.00 92.19 99 VAL A N 1
ATOM 810 C CA . VAL A 1 99 ? -2.958 0.682 -8.696 1.00 92.19 99 VAL A CA 1
ATOM 811 C C . VAL A 1 99 ? -2.738 0.425 -10.190 1.00 92.19 99 VAL A C 1
ATOM 813 O O . VAL A 1 99 ? -2.027 -0.512 -10.544 1.00 92.19 99 VAL A O 1
ATOM 816 N N . ASP A 1 100 ? -3.242 1.297 -11.061 1.00 94.25 100 ASP A N 1
ATOM 817 C CA . ASP A 1 100 ? -3.106 1.191 -12.520 1.00 94.25 100 ASP A CA 1
ATOM 818 C C . ASP A 1 100 ? -1.644 1.303 -12.984 1.00 94.25 100 ASP A C 1
ATOM 820 O O . ASP A 1 100 ? -1.276 0.820 -14.056 1.00 94.25 100 ASP A O 1
ATOM 824 N N . SER A 1 101 ? -0.772 1.905 -12.166 1.00 94.81 101 SER A N 1
ATOM 825 C CA . SER A 1 101 ? 0.663 1.971 -12.453 1.00 94.81 101 SER A CA 1
ATOM 826 C C . SER A 1 101 ? 1.397 0.645 -12.223 1.00 94.81 101 SER A C 1
ATOM 828 O O . SER A 1 101 ? 2.481 0.459 -12.775 1.00 94.81 101 SER A O 1
ATOM 830 N N . MET A 1 102 ? 0.831 -0.287 -11.448 1.00 94.25 102 MET A N 1
ATOM 831 C CA . MET A 1 102 ? 1.526 -1.504 -11.008 1.00 94.25 102 MET A CA 1
ATOM 832 C C . MET A 1 102 ? 2.076 -2.385 -12.132 1.00 94.25 102 MET A C 1
ATOM 834 O O . MET A 1 102 ? 3.231 -2.795 -12.007 1.00 94.25 102 MET A O 1
ATOM 838 N N . PRO A 1 103 ? 1.352 -2.647 -13.240 1.00 94.88 103 PRO A N 1
ATOM 839 C CA . PRO A 1 103 ? 1.906 -3.420 -14.352 1.00 94.88 103 PRO A CA 1
ATOM 840 C C . PRO A 1 103 ? 3.222 -2.832 -14.876 1.00 94.88 103 PRO A C 1
ATOM 842 O O . PRO A 1 103 ? 4.211 -3.547 -15.010 1.00 94.88 103 PRO A O 1
ATOM 845 N N . HIS A 1 104 ? 3.279 -1.508 -15.044 1.00 95.25 104 HIS A N 1
ATOM 846 C CA . HIS A 1 104 ? 4.477 -0.809 -15.509 1.00 95.25 104 HIS A CA 1
ATOM 847 C C . HIS A 1 104 ? 5.625 -0.864 -14.492 1.00 95.25 104 HIS A C 1
ATOM 849 O O . HIS A 1 104 ? 6.790 -0.957 -14.879 1.00 95.25 104 HIS A O 1
ATOM 855 N N . ARG A 1 105 ? 5.325 -0.816 -13.185 1.00 94.69 105 ARG A N 1
ATOM 856 C CA . ARG A 1 105 ? 6.348 -0.967 -12.135 1.00 94.69 105 ARG A CA 1
ATOM 857 C C . ARG A 1 105 ? 6.937 -2.373 -12.139 1.00 94.69 105 ARG A C 1
ATOM 859 O O . ARG A 1 105 ? 8.155 -2.523 -12.099 1.00 94.69 105 ARG A O 1
ATOM 866 N N . CYS A 1 106 ? 6.085 -3.391 -12.251 1.00 92.38 106 CYS A N 1
ATOM 867 C CA . CYS A 1 106 ? 6.515 -4.780 -12.380 1.00 92.38 106 CYS A CA 1
ATOM 868 C C . CYS A 1 106 ? 7.388 -4.977 -13.626 1.00 92.38 106 CYS A C 1
ATOM 870 O O . CYS A 1 106 ? 8.462 -5.563 -13.529 1.00 92.38 106 CYS A O 1
ATOM 872 N N . GLU A 1 107 ? 6.983 -4.433 -14.778 1.00 94.19 107 GLU A N 1
ATOM 873 C CA . GLU A 1 107 ? 7.796 -4.452 -16.000 1.00 94.19 107 GLU A CA 1
ATOM 874 C C . GLU A 1 107 ? 9.151 -3.767 -15.807 1.00 94.19 107 GLU A C 1
ATOM 876 O O . GLU A 1 107 ? 10.170 -4.290 -16.259 1.00 94.19 107 GLU A O 1
ATOM 881 N N . ALA A 1 108 ? 9.193 -2.628 -15.110 1.00 93.50 108 ALA A N 1
ATOM 882 C CA . ALA A 1 108 ? 10.441 -1.934 -14.814 1.00 93.50 108 ALA A CA 1
ATOM 883 C C . ALA A 1 108 ? 11.379 -2.789 -13.948 1.00 93.50 108 ALA A C 1
ATOM 885 O O . ALA A 1 108 ? 12.565 -2.876 -14.261 1.00 93.50 108 ALA A O 1
ATOM 886 N N . VAL A 1 109 ? 10.856 -3.461 -12.916 1.00 92.81 109 VAL A N 1
ATOM 887 C CA . VAL A 1 109 ? 11.636 -4.378 -12.066 1.00 92.81 109 VAL A CA 1
ATOM 888 C C . VAL A 1 109 ? 12.149 -5.568 -12.878 1.00 92.81 109 VAL A C 1
ATOM 890 O O . VAL A 1 109 ? 13.328 -5.904 -12.787 1.00 92.81 109 VAL A O 1
ATOM 893 N N . ILE A 1 110 ? 11.303 -6.177 -13.716 1.00 92.44 110 ILE A N 1
ATOM 894 C CA . ILE A 1 110 ? 11.688 -7.306 -14.580 1.00 92.44 110 ILE A CA 1
ATOM 895 C C . ILE A 1 110 ? 12.785 -6.880 -15.559 1.00 92.44 110 ILE A C 1
ATOM 897 O O . ILE A 1 110 ? 13.806 -7.555 -15.678 1.00 92.44 110 ILE A O 1
ATOM 901 N N . LYS A 1 111 ? 12.609 -5.734 -16.228 1.00 93.88 111 LYS A N 1
ATOM 902 C CA . LYS A 1 111 ? 13.595 -5.172 -17.160 1.00 93.88 111 LYS A CA 1
ATOM 903 C C . LYS A 1 111 ? 14.916 -4.843 -16.469 1.00 93.88 111 LYS A C 1
ATOM 905 O O . LYS A 1 111 ? 15.966 -4.929 -17.097 1.00 93.88 111 LYS A O 1
ATOM 910 N N . ASN A 1 112 ? 14.858 -4.479 -15.192 1.00 93.31 112 ASN A N 1
ATOM 911 C CA . ASN A 1 112 ? 16.025 -4.207 -14.369 1.00 93.31 112 ASN A CA 1
ATOM 912 C C . ASN A 1 112 ? 16.527 -5.446 -13.608 1.00 93.31 112 ASN A C 1
ATOM 914 O O . ASN A 1 112 ? 17.256 -5.306 -12.631 1.00 93.31 112 ASN A O 1
ATOM 918 N N . CYS A 1 113 ? 16.127 -6.656 -14.014 1.00 91.56 113 CYS A N 1
ATOM 919 C CA . CYS A 1 113 ? 16.569 -7.924 -13.427 1.00 91.56 113 CYS A CA 1
ATOM 920 C C . CYS A 1 113 ? 16.380 -8.016 -11.900 1.00 91.56 113 CYS A C 1
ATOM 922 O O . CYS A 1 113 ? 17.190 -8.625 -11.205 1.00 91.56 113 CYS A O 1
ATOM 924 N N . GLY A 1 114 ? 15.320 -7.404 -11.365 1.00 87.88 114 GLY A N 1
ATOM 925 C CA . GLY A 1 114 ? 15.036 -7.383 -9.928 1.00 87.88 114 GLY A CA 1
ATOM 926 C C . GLY A 1 114 ? 15.741 -6.270 -9.143 1.00 87.88 114 GLY A C 1
ATOM 927 O O . GLY A 1 114 ? 15.532 -6.171 -7.937 1.00 87.88 114 GLY A O 1
ATOM 928 N N . HIS A 1 115 ? 16.553 -5.429 -9.790 1.00 88.75 115 HIS A N 1
ATOM 929 C CA . HIS A 1 115 ? 17.175 -4.270 -9.149 1.00 88.75 115 HIS A CA 1
ATOM 930 C C . HIS A 1 115 ? 16.199 -3.092 -9.004 1.00 88.75 115 HIS A C 1
ATOM 932 O O . HIS A 1 115 ? 15.200 -2.985 -9.721 1.00 88.75 115 HIS A O 1
ATOM 938 N N . THR A 1 116 ? 16.542 -2.168 -8.105 1.00 88.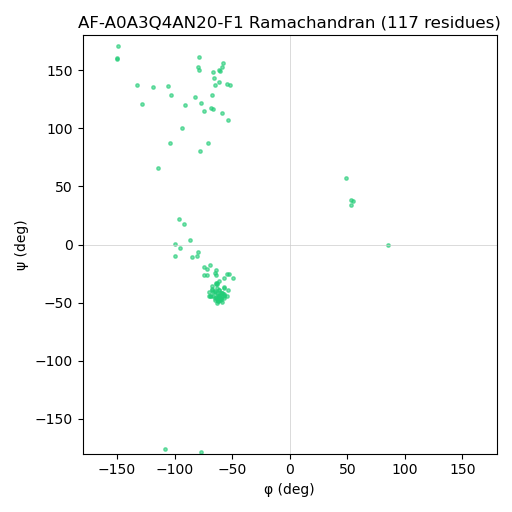44 116 THR A N 1
ATOM 939 C CA . THR A 1 116 ? 15.775 -0.956 -7.790 1.00 88.44 116 THR A CA 1
ATOM 940 C C . THR A 1 116 ? 15.473 -0.115 -9.023 1.00 88.44 116 THR A C 1
ATOM 942 O O . THR A 1 116 ? 16.319 0.111 -9.884 1.00 88.44 116 THR A O 1
ATOM 945 N N . THR A 1 117 ? 14.253 0.381 -9.087 1.00 90.38 117 THR A N 1
ATOM 946 C CA . THR A 1 117 ? 13.701 1.199 -10.157 1.00 90.38 117 THR A CA 1
ATOM 947 C C . THR A 1 117 ? 13.538 2.648 -9.689 1.00 90.38 117 THR A C 1
ATOM 949 O O . THR A 1 117 ? 13.961 3.031 -8.604 1.00 90.38 117 THR A O 1
ATOM 952 N N . LYS A 1 118 ? 12.954 3.494 -10.541 1.00 87.12 118 LYS A N 1
ATOM 953 C CA . LYS A 1 118 ? 12.674 4.904 -10.224 1.00 87.12 118 LYS A CA 1
ATOM 954 C C . LYS A 1 118 ? 11.421 5.118 -9.361 1.00 87.12 118 LYS A C 1
ATOM 956 O O . LYS A 1 118 ? 11.090 6.273 -9.098 1.00 87.12 118 LYS A O 1
ATOM 961 N N . TYR A 1 119 ? 10.657 4.054 -9.108 1.00 81.31 119 TYR A N 1
ATOM 962 C CA . TYR A 1 119 ? 9.341 4.117 -8.470 1.00 81.31 119 TYR A CA 1
ATOM 963 C C . TYR A 1 119 ? 9.431 4.088 -6.952 1.00 81.31 119 TYR A C 1
ATOM 965 O O . TYR A 1 119 ? 10.388 3.476 -6.443 1.00 81.31 119 TYR A O 1
#

Sequence (119 aa):
AIRIHFPVVSVRDMPLKWVFQQDNDPKHTSKRAKSWFQTNKINVMEWPAQSPDLNPIENLWGDIKNAVSEAKPRNVNELWNVVKESWSGITAERCHKLVDSMPHRCEAVIKNCGHTTKY

Foldseek 3Di:
DDDDPDVPCDPVNDPPDDAAEDADDCVCVDPVNVVVCVVVVHHHDDDDHPCVLLVLVVVLVVQLVVQCVVQVDPDPVSNVVSSVVSNVPCDPVNVVVSVVCNVVSVVQCVVVVNDDDPD

InterPro domains:
  IPR036397 Ribonuclease H superfamily [G3DSA:3.30.420.10] (6-119)
  IPR038717 Tc1-like transposase, DDE domain [PF13358] (17-79)

Organism: Mola mola (NCBI:txid94237)